Protein AF-A0A7S8IVJ4-F1 (afdb_monomer_lite)

Secondary structure (DSSP, 8-state):
----TTSPPHHHHHHHHHHHHHHHHHHHHHHHHHHH---HHHHHHHHHHHHHHHHHHHH-TT--HHHHHHHHHHHHHHHHHHHHHHHHTTSGGGTT----HHHHHHHHHHHHHHHHHHHHHHT-

pLDDT: mean 85.35, std 10.77, range [54.19, 97.19]

Structure (mmCIF, N/CA/C/O backbone):
data_AF-A0A7S8IVJ4-F1
#
_entry.id   AF-A0A7S8IVJ4-F1
#
loop_
_atom_site.group_PDB
_atom_site.id
_atom_site.type_symbol
_atom_site.label_atom_id
_atom_site.label_alt_id
_atom_site.label_comp_id
_atom_site.label_asym_id
_atom_site.label_entity_id
_atom_site.label_seq_id
_atom_site.pdbx_PDB_ins_code
_atom_site.Cartn_x
_atom_site.Cartn_y
_atom_site.Cartn_z
_atom_site.occupancy
_atom_site.B_iso_or_equiv
_atom_site.auth_seq_id
_atom_site.auth_comp_id
_atom_site.auth_asym_id
_atom_site.auth_atom_id
_atom_site.pdbx_PDB_model_num
ATOM 1 N N . MET A 1 1 ? -25.435 7.122 26.098 1.00 61.22 1 MET A N 1
ATOM 2 C CA . MET A 1 1 ? -25.210 7.561 24.703 1.00 61.22 1 MET A CA 1
ATOM 3 C C . MET A 1 1 ? -26.389 7.075 23.870 1.00 61.22 1 MET A C 1
ATOM 5 O O . MET A 1 1 ? -26.768 5.925 24.070 1.00 61.22 1 MET A O 1
ATOM 9 N N . PRO A 1 2 ? -27.023 7.915 23.033 1.00 70.31 2 PRO A N 1
ATOM 10 C CA . PRO A 1 2 ? -28.105 7.464 22.160 1.00 70.31 2 PRO A CA 1
ATOM 11 C C . PRO A 1 2 ? -27.582 6.385 21.202 1.00 70.31 2 PRO A C 1
ATOM 13 O O . PRO A 1 2 ? -26.482 6.513 20.665 1.00 70.31 2 PRO A O 1
ATOM 16 N N . TYR A 1 3 ? -28.347 5.306 21.041 1.00 71.00 3 TYR A N 1
ATOM 17 C CA . TYR A 1 3 ? -28.017 4.205 20.139 1.00 71.00 3 TYR A CA 1
ATOM 18 C C . TYR A 1 3 ? -27.870 4.735 18.706 1.00 71.00 3 TYR A C 1
ATOM 20 O O . TYR A 1 3 ? -28.803 5.331 18.168 1.00 71.00 3 TYR A O 1
ATOM 28 N N . ASN A 1 4 ? -26.693 4.542 18.107 1.00 73.00 4 ASN A N 1
ATOM 29 C CA . ASN A 1 4 ? -26.434 4.887 16.715 1.00 73.00 4 ASN A CA 1
ATOM 30 C C . ASN A 1 4 ? -26.437 3.594 15.881 1.00 73.00 4 ASN A C 1
ATOM 32 O O . ASN A 1 4 ? -25.467 2.839 15.958 1.00 73.00 4 ASN A O 1
ATOM 36 N N . PRO A 1 5 ? -27.484 3.331 15.081 1.00 68.44 5 PRO A N 1
ATOM 37 C CA . PRO A 1 5 ? -27.581 2.115 14.271 1.00 68.44 5 PRO A CA 1
ATOM 38 C C . PRO A 1 5 ? -26.518 2.030 13.164 1.00 68.44 5 PRO A C 1
ATOM 40 O O . PRO A 1 5 ? -26.297 0.955 12.624 1.00 68.44 5 PRO A O 1
ATOM 43 N N . ASN A 1 6 ? -25.842 3.141 12.845 1.00 70.69 6 ASN A N 1
ATOM 44 C CA . ASN A 1 6 ? -24.757 3.204 11.861 1.00 70.69 6 ASN A CA 1
ATOM 45 C C . ASN A 1 6 ? -23.366 3.250 12.518 1.00 70.69 6 ASN A C 1
ATOM 47 O O . ASN A 1 6 ? -22.398 3.686 11.889 1.00 70.69 6 ASN A O 1
ATOM 51 N N . ALA A 1 7 ? -23.268 2.908 13.805 1.00 68.81 7 ALA A N 1
ATOM 52 C CA . ALA A 1 7 ? -21.982 2.781 14.472 1.00 68.81 7 ALA A CA 1
ATOM 53 C C . ALA A 1 7 ? -21.219 1.585 13.892 1.00 68.81 7 ALA A C 1
ATOM 55 O O . ALA A 1 7 ? -21.784 0.506 13.726 1.00 68.81 7 ALA A O 1
ATOM 56 N N . ILE A 1 8 ? -19.935 1.789 13.596 1.00 71.62 8 ILE A N 1
ATOM 57 C CA . ILE A 1 8 ? -19.059 0.733 13.091 1.00 71.62 8 ILE A CA 1
ATOM 58 C C . ILE A 1 8 ? -18.993 -0.400 14.110 1.00 71.62 8 ILE A C 1
ATOM 60 O O . ILE A 1 8 ? -18.725 -0.176 15.293 1.00 71.62 8 ILE A O 1
ATOM 64 N N . THR A 1 9 ? -19.236 -1.618 13.639 1.00 77.31 9 THR A N 1
ATOM 65 C CA . THR A 1 9 ? -19.187 -2.816 14.470 1.00 77.31 9 THR A CA 1
ATOM 66 C C . THR A 1 9 ? -17.780 -3.413 14.500 1.00 77.31 9 THR A C 1
ATOM 68 O O . THR A 1 9 ? -16.911 -3.113 13.675 1.00 77.31 9 THR A O 1
ATOM 71 N N . VAL A 1 10 ? -17.538 -4.309 15.459 1.00 77.06 10 VAL A N 1
ATOM 72 C CA . VAL A 1 10 ? -16.285 -5.079 15.525 1.00 77.06 10 VAL A CA 1
ATOM 73 C C . VAL A 1 10 ? -16.082 -5.915 14.253 1.00 77.06 10 VAL A C 1
ATOM 75 O O . VAL A 1 10 ? -14.941 -6.085 13.812 1.00 77.06 10 VAL A O 1
ATOM 78 N N . ASP A 1 11 ? -17.171 -6.374 13.636 1.00 81.56 11 ASP A N 1
ATOM 79 C CA . ASP A 1 11 ? -17.143 -7.167 12.409 1.00 81.56 11 ASP A CA 1
ATOM 80 C C . ASP A 1 11 ? -16.710 -6.335 11.197 1.00 81.56 11 ASP A C 1
ATOM 82 O O . ASP A 1 11 ? -15.860 -6.785 10.426 1.00 81.56 11 ASP A O 1
ATOM 86 N N . ASP A 1 12 ? -17.180 -5.089 11.078 1.00 81.00 12 ASP A N 1
ATOM 87 C CA . ASP A 1 12 ? -16.766 -4.157 10.017 1.00 81.00 12 ASP A CA 1
ATOM 88 C C . ASP A 1 12 ? -15.264 -3.848 10.086 1.00 81.00 12 ASP A C 1
ATOM 90 O O . ASP A 1 12 ? -14.555 -3.805 9.070 1.00 81.00 12 ASP A O 1
ATOM 94 N N . ARG A 1 13 ? -14.748 -3.680 11.310 1.00 79.06 13 ARG A N 1
ATOM 95 C CA . ARG A 1 13 ? -13.311 -3.517 11.560 1.00 79.06 13 ARG A CA 1
ATOM 96 C C . ARG A 1 13 ? -12.552 -4.782 11.172 1.00 79.06 13 ARG A C 1
ATOM 98 O O . ARG A 1 13 ? -11.527 -4.708 10.496 1.00 79.06 13 ARG A O 1
ATOM 105 N N . GLY A 1 14 ? -13.058 -5.951 11.565 1.00 86.00 14 GLY A N 1
ATOM 106 C CA . GLY A 1 14 ? -12.478 -7.245 11.214 1.00 86.00 14 GLY A CA 1
ATOM 107 C C . GLY A 1 14 ? -12.408 -7.464 9.702 1.00 86.00 14 GLY A C 1
ATOM 108 O O . GLY A 1 14 ? -11.378 -7.909 9.193 1.00 86.00 14 GLY A O 1
ATOM 109 N N . PHE A 1 15 ? -13.467 -7.107 8.978 1.00 87.12 15 PHE A N 1
ATOM 110 C CA . PHE A 1 15 ? -13.512 -7.161 7.521 1.00 87.12 15 PHE A CA 1
ATOM 111 C C . PHE A 1 15 ? -12.487 -6.217 6.890 1.00 87.12 15 PHE A C 1
ATOM 113 O O . PHE A 1 15 ? -11.669 -6.652 6.081 1.00 87.12 15 PHE A O 1
ATOM 120 N N . THR A 1 16 ? -12.450 -4.958 7.324 1.00 86.56 16 THR A N 1
ATOM 121 C CA . THR A 1 16 ? -11.494 -3.963 6.816 1.00 86.56 16 THR A CA 1
ATOM 122 C C . THR A 1 16 ? -10.046 -4.419 7.021 1.00 86.56 16 THR A C 1
ATOM 124 O O . THR A 1 16 ? -9.223 -4.381 6.106 1.00 86.56 16 THR A O 1
ATOM 127 N N . MET A 1 17 ? -9.739 -4.953 8.203 1.00 87.75 17 MET A N 1
ATOM 128 C CA . MET A 1 17 ? -8.424 -5.508 8.526 1.00 87.75 17 MET A CA 1
ATOM 129 C C . MET A 1 17 ? -8.059 -6.734 7.680 1.00 87.75 17 MET A C 1
ATOM 131 O O . MET A 1 17 ? -6.875 -6.978 7.440 1.00 87.75 17 MET A O 1
ATOM 135 N N . LYS A 1 18 ? -9.038 -7.540 7.257 1.00 90.75 18 LYS A N 1
ATOM 136 C CA . LYS A 1 18 ? -8.819 -8.656 6.323 1.00 90.75 18 LYS A CA 1
ATOM 137 C C . LYS A 1 18 ? -8.593 -8.142 4.902 1.00 90.75 18 LYS A C 1
ATOM 139 O O . LYS A 1 18 ? -7.692 -8.630 4.229 1.00 90.75 18 LYS A O 1
ATOM 144 N N . MET A 1 19 ? -9.326 -7.115 4.474 1.00 90.88 19 MET A N 1
ATOM 145 C CA . MET A 1 19 ? -9.129 -6.485 3.165 1.00 90.88 19 MET A CA 1
ATOM 146 C C . MET A 1 19 ? -7.732 -5.876 3.013 1.00 90.88 19 MET A C 1
ATOM 148 O O . MET A 1 19 ? -7.146 -5.972 1.940 1.00 90.88 19 MET A O 1
ATOM 152 N N . MET A 1 20 ? -7.145 -5.336 4.086 1.00 92.56 20 MET A N 1
ATOM 153 C CA . MET A 1 20 ? -5.752 -4.867 4.058 1.00 92.56 20 MET A CA 1
ATOM 154 C C . MET A 1 20 ? -4.740 -6.001 3.821 1.00 92.56 20 MET A C 1
ATOM 156 O O . MET A 1 20 ? -3.734 -5.787 3.151 1.00 92.56 20 MET A O 1
ATOM 160 N N . TRP A 1 21 ? -5.015 -7.223 4.295 1.00 92.88 21 TRP A N 1
ATOM 161 C CA . TRP A 1 21 ? -4.189 -8.396 3.972 1.00 92.88 21 TRP A CA 1
ATOM 162 C C . TRP A 1 21 ? -4.330 -8.826 2.514 1.00 92.88 21 TRP A C 1
ATOM 164 O O . TRP A 1 21 ? -3.333 -9.175 1.886 1.00 92.88 21 TRP A O 1
ATOM 174 N N . VAL A 1 22 ? -5.550 -8.773 1.970 1.00 94.31 22 VAL A N 1
ATOM 175 C CA . VAL A 1 22 ? -5.782 -9.025 0.540 1.00 94.31 22 VAL A CA 1
ATOM 176 C C . VAL A 1 22 ? -5.004 -8.009 -0.298 1.00 94.31 22 VAL A C 1
ATOM 178 O O . VAL A 1 22 ? -4.281 -8.411 -1.204 1.00 94.31 22 VAL A O 1
ATOM 181 N N . GLY A 1 23 ? -5.070 -6.725 0.069 1.00 93.81 23 GLY A N 1
ATOM 182 C CA . GLY A 1 23 ? -4.306 -5.652 -0.571 1.00 93.81 23 GLY A CA 1
ATOM 183 C C . GLY A 1 23 ? -2.786 -5.841 -0.487 1.00 93.81 23 GLY A C 1
ATOM 184 O O . GLY A 1 23 ? -2.066 -5.577 -1.451 1.00 93.81 23 GLY A O 1
ATOM 185 N N . LEU A 1 24 ? -2.270 -6.361 0.634 1.00 95.50 24 LEU A N 1
ATOM 186 C CA . LEU A 1 24 ? -0.853 -6.715 0.746 1.00 95.50 24 LEU A CA 1
ATOM 187 C C . LEU A 1 24 ? -0.480 -7.830 -0.236 1.00 95.50 24 LEU A C 1
ATOM 189 O O . LEU A 1 24 ? 0.479 -7.689 -0.990 1.00 95.50 24 LEU A O 1
ATOM 193 N N . GLY A 1 25 ? -1.237 -8.928 -0.239 1.00 95.00 25 GLY A N 1
ATOM 194 C CA . GLY A 1 25 ? -0.973 -10.050 -1.137 1.00 95.00 25 GLY A CA 1
ATOM 195 C C . GLY A 1 25 ? -1.029 -9.632 -2.607 1.00 95.00 25 GLY A C 1
ATOM 196 O O . GLY A 1 25 ? -0.134 -9.970 -3.381 1.00 95.00 25 GLY A O 1
ATOM 197 N N . SER A 1 26 ? -2.036 -8.840 -2.981 1.00 95.19 26 SER A N 1
ATOM 198 C CA . SER A 1 26 ? -2.195 -8.354 -4.350 1.00 95.19 26 SER A CA 1
ATOM 199 C C . SER A 1 26 ? -1.107 -7.360 -4.752 1.00 95.19 26 SER A C 1
ATOM 201 O O . SER A 1 26 ? -0.612 -7.440 -5.871 1.00 95.19 26 SER A O 1
ATOM 203 N N . SER A 1 27 ? -0.682 -6.464 -3.857 1.00 95.12 27 SER A N 1
ATOM 204 C CA . SER A 1 27 ? 0.380 -5.496 -4.165 1.00 95.12 27 SER A CA 1
ATOM 205 C C . SER A 1 27 ? 1.743 -6.173 -4.333 1.00 95.12 27 SER A C 1
ATOM 207 O O . SER A 1 27 ? 2.483 -5.832 -5.254 1.00 95.12 27 SER A O 1
ATOM 209 N 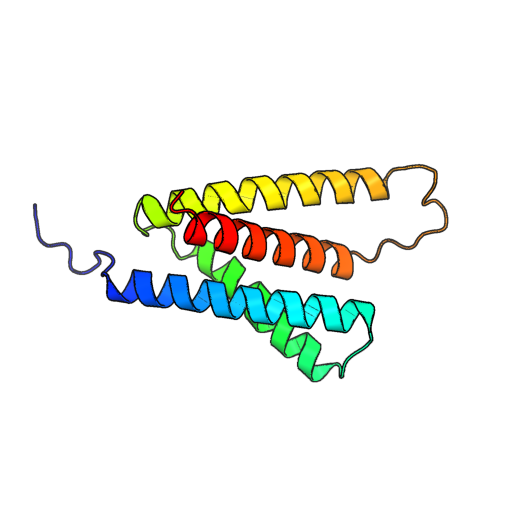N . LEU A 1 28 ? 2.055 -7.187 -3.518 1.00 95.25 28 LEU A N 1
ATOM 210 C CA . LEU A 1 28 ? 3.267 -8.000 -3.674 1.00 95.25 28 LEU A CA 1
ATOM 211 C C . LEU A 1 28 ? 3.249 -8.830 -4.962 1.00 95.25 28 LEU A C 1
ATOM 213 O O . LEU A 1 28 ? 4.265 -8.920 -5.654 1.00 95.25 28 LEU A O 1
ATOM 217 N N . LEU A 1 29 ? 2.097 -9.415 -5.301 1.00 93.88 29 LEU A N 1
ATOM 218 C CA . LEU A 1 29 ? 1.917 -10.139 -6.558 1.00 93.88 29 LEU A CA 1
ATOM 219 C C . LEU A 1 29 ? 2.113 -9.208 -7.760 1.00 93.88 29 LEU A C 1
ATOM 221 O O . LEU A 1 29 ? 2.807 -9.570 -8.706 1.00 93.88 29 LEU A O 1
ATOM 225 N N . LEU A 1 30 ? 1.559 -7.997 -7.690 1.00 92.56 30 LEU A N 1
ATOM 226 C CA . LEU A 1 30 ? 1.693 -6.977 -8.725 1.00 92.56 30 LEU A CA 1
ATOM 227 C C . LEU A 1 30 ? 3.148 -6.517 -8.894 1.00 92.56 30 LEU A C 1
ATOM 229 O O . LEU A 1 30 ? 3.626 -6.430 -10.020 1.00 92.56 30 LEU A O 1
ATOM 233 N N . LEU A 1 31 ? 3.875 -6.291 -7.794 1.00 93.06 31 LEU A N 1
ATOM 234 C CA . LEU A 1 31 ? 5.303 -5.957 -7.833 1.00 93.06 31 LEU A CA 1
ATOM 235 C C . LEU A 1 31 ? 6.131 -7.085 -8.450 1.00 93.06 31 LEU A C 1
ATOM 237 O O . LEU A 1 31 ? 6.997 -6.838 -9.283 1.00 93.06 31 LEU A O 1
ATOM 241 N N . THR A 1 32 ? 5.835 -8.327 -8.072 1.00 91.69 32 THR A N 1
ATOM 242 C CA . THR A 1 32 ? 6.510 -9.507 -8.622 1.00 91.69 32 THR A CA 1
ATOM 243 C C . THR A 1 32 ? 6.225 -9.640 -10.122 1.00 91.69 32 THR A C 1
ATOM 245 O O . THR A 1 32 ? 7.148 -9.900 -10.887 1.00 91.69 32 THR A O 1
ATOM 248 N N . GLY A 1 33 ? 4.991 -9.372 -10.563 1.00 90.50 33 GLY A N 1
ATOM 249 C CA . GLY A 1 33 ? 4.634 -9.310 -11.985 1.00 90.50 33 GLY A CA 1
ATOM 250 C C . GLY A 1 33 ? 5.446 -8.274 -12.746 1.00 90.50 33 GLY A C 1
ATOM 251 O O . GLY A 1 33 ? 6.071 -8.606 -13.748 1.00 90.50 33 GLY A O 1
ATOM 252 N N . LYS A 1 34 ? 5.577 -7.062 -12.197 1.00 88.12 34 LYS A N 1
ATOM 253 C CA . LYS A 1 34 ? 6.397 -6.015 -12.820 1.00 88.12 34 LYS A CA 1
ATOM 254 C C . LYS A 1 34 ? 7.892 -6.333 -12.884 1.00 88.12 34 LYS A C 1
ATOM 256 O O . LYS A 1 34 ? 8.557 -5.840 -13.786 1.00 88.12 34 LYS A O 1
ATOM 261 N N . ILE A 1 35 ? 8.421 -7.145 -11.969 1.00 89.31 35 ILE A N 1
ATOM 262 C CA . ILE A 1 35 ? 9.845 -7.523 -11.962 1.00 89.31 35 ILE A CA 1
ATOM 263 C C . ILE A 1 35 ? 10.125 -8.717 -12.885 1.00 89.31 35 ILE A C 1
ATOM 265 O O . ILE A 1 35 ? 11.131 -8.719 -13.590 1.00 89.31 35 ILE A O 1
ATOM 269 N N . TYR A 1 36 ? 9.270 -9.742 -12.864 1.00 88.31 36 TYR A N 1
ATOM 270 C CA . TYR A 1 36 ? 9.541 -11.030 -13.516 1.00 88.31 36 TYR A CA 1
ATOM 271 C C . TYR A 1 36 ? 8.724 -11.277 -14.793 1.00 88.31 36 TYR A C 1
ATOM 273 O O . TYR A 1 36 ? 9.050 -12.199 -15.536 1.00 88.31 36 TYR A O 1
ATOM 281 N N . GLY A 1 37 ? 7.697 -10.466 -15.058 1.00 81.94 37 GLY A N 1
ATOM 282 C CA . GLY A 1 37 ? 6.767 -10.616 -16.177 1.00 81.94 37 GLY A CA 1
ATOM 283 C C . GLY A 1 37 ? 5.766 -11.752 -15.954 1.00 81.94 37 GLY A C 1
ATOM 284 O O . GLY A 1 37 ? 6.072 -12.917 -16.212 1.00 81.94 37 GLY A O 1
ATOM 285 N N . PHE A 1 38 ? 4.553 -11.429 -15.493 1.00 79.94 38 PHE A N 1
ATOM 286 C CA . PHE A 1 38 ? 3.449 -12.394 -15.384 1.00 79.94 38 PHE A CA 1
ATOM 287 C C . PHE A 1 38 ? 2.430 -12.249 -16.522 1.00 79.94 38 PHE A C 1
ATOM 289 O O . PHE A 1 38 ? 2.504 -11.345 -17.344 1.00 79.94 38 PHE A O 1
ATOM 296 N N . TYR A 1 39 ? 1.457 -13.165 -16.575 1.00 80.88 39 TYR A N 1
ATOM 297 C CA . TYR A 1 39 ? 0.313 -13.046 -17.478 1.00 80.88 39 TYR A CA 1
ATOM 298 C C . TYR A 1 39 ? -0.488 -11.768 -17.178 1.00 80.88 39 TYR A C 1
ATOM 300 O O . TYR A 1 39 ? -0.922 -11.570 -16.040 1.00 80.88 39 TYR A O 1
ATOM 308 N N . ASP A 1 40 ? -0.771 -10.968 -18.211 1.00 83.56 40 ASP A N 1
ATOM 309 C CA . ASP A 1 40 ? -1.450 -9.662 -18.121 1.00 83.56 40 ASP A CA 1
ATOM 310 C C . ASP A 1 40 ? -2.751 -9.687 -17.299 1.00 83.56 40 ASP A C 1
ATOM 312 O O . ASP A 1 40 ? -3.066 -8.753 -16.560 1.00 83.56 40 ASP A O 1
ATOM 316 N N . HIS A 1 41 ? -3.512 -10.782 -17.375 1.00 86.50 41 HIS A N 1
ATOM 317 C CA . HIS A 1 41 ? -4.753 -10.942 -16.615 1.00 86.50 41 HIS A CA 1
ATOM 318 C C . HIS A 1 41 ? -4.532 -11.011 -15.098 1.00 86.50 41 HIS A C 1
ATOM 320 O O . HIS A 1 41 ? -5.348 -10.496 -14.333 1.00 86.50 41 HIS A O 1
ATOM 326 N N . ILE A 1 42 ? -3.436 -11.630 -14.652 1.00 87.31 42 ILE A N 1
ATOM 327 C CA . ILE A 1 42 ? -3.098 -11.737 -13.228 1.00 87.31 42 ILE A CA 1
ATOM 328 C C . ILE A 1 42 ? -2.688 -10.364 -12.699 1.00 87.31 42 ILE A C 1
ATOM 330 O O . ILE A 1 42 ? -3.134 -9.967 -11.623 1.00 87.31 42 ILE A O 1
ATOM 334 N N . GLU A 1 43 ? -1.902 -9.613 -13.472 1.00 86.38 43 GLU A N 1
ATOM 335 C CA . GLU A 1 43 ? -1.517 -8.248 -13.111 1.00 86.38 43 GLU A CA 1
ATOM 336 C C . GLU A 1 43 ? -2.727 -7.316 -13.037 1.00 86.38 43 GLU A C 1
ATOM 338 O O . GLU A 1 43 ? -2.854 -6.556 -12.080 1.00 86.38 43 GLU A O 1
ATOM 343 N N . ALA A 1 44 ? -3.659 -7.411 -13.990 1.00 89.31 44 ALA A N 1
ATOM 344 C CA . ALA A 1 44 ? -4.883 -6.615 -13.975 1.00 89.31 44 ALA A CA 1
ATOM 345 C C . ALA A 1 44 ? -5.741 -6.896 -12.729 1.00 89.31 44 ALA A C 1
ATOM 347 O O . ALA A 1 44 ? -6.214 -5.965 -12.073 1.00 89.31 44 ALA A O 1
ATOM 348 N N . LEU A 1 45 ? -5.903 -8.171 -12.358 1.00 92.38 45 LEU A N 1
ATOM 349 C CA . LEU A 1 45 ? -6.632 -8.562 -11.148 1.00 92.38 45 LEU A CA 1
ATOM 350 C C . LEU A 1 45 ? -5.920 -8.087 -9.877 1.00 92.38 45 LEU A C 1
ATOM 352 O O . LEU A 1 45 ? -6.551 -7.497 -8.998 1.00 92.38 45 LEU A O 1
ATOM 356 N N . ALA A 1 46 ? -4.606 -8.299 -9.784 1.00 92.50 46 ALA A N 1
ATOM 357 C CA . ALA A 1 46 ? -3.798 -7.856 -8.652 1.00 92.50 46 ALA A CA 1
ATOM 358 C C . ALA A 1 46 ? -3.819 -6.324 -8.502 1.00 92.50 46 ALA A C 1
ATOM 360 O O . ALA A 1 46 ? -3.948 -5.805 -7.390 1.00 92.50 46 ALA A O 1
ATOM 361 N N . GLY A 1 47 ? -3.772 -5.599 -9.621 1.00 91.25 47 GLY A N 1
ATOM 362 C CA . GLY A 1 47 ? -3.964 -4.154 -9.691 1.00 91.25 47 GLY A CA 1
ATOM 363 C C . GLY A 1 47 ? -5.334 -3.729 -9.181 1.00 91.25 47 GLY A C 1
ATOM 364 O O . GLY A 1 47 ? -5.414 -2.841 -8.337 1.00 91.25 47 GLY A O 1
ATOM 365 N N . GLY A 1 48 ? -6.399 -4.410 -9.611 1.00 93.25 48 GLY A N 1
ATOM 366 C CA . GLY A 1 48 ? -7.765 -4.150 -9.158 1.00 93.25 48 GLY A CA 1
ATOM 367 C C . GLY A 1 48 ? -7.943 -4.311 -7.646 1.00 93.25 48 GLY A C 1
ATOM 368 O O . GLY A 1 48 ? -8.480 -3.416 -6.998 1.00 93.25 48 GLY A O 1
ATOM 369 N N . PHE A 1 49 ? -7.443 -5.404 -7.060 1.00 94.19 49 PHE A N 1
ATOM 370 C CA . PHE A 1 49 ? -7.505 -5.613 -5.606 1.00 94.19 49 PHE A CA 1
ATOM 371 C C . PHE A 1 49 ? -6.668 -4.595 -4.827 1.00 94.19 49 PHE A C 1
ATOM 373 O O . PHE A 1 49 ? -7.132 -4.077 -3.813 1.00 94.19 49 PHE A O 1
ATOM 380 N N . THR A 1 50 ? -5.472 -4.269 -5.322 1.00 94.50 50 THR A N 1
ATOM 381 C CA . THR A 1 50 ? -4.574 -3.289 -4.691 1.00 94.50 50 THR A CA 1
ATOM 382 C C . THR A 1 50 ? -5.152 -1.877 -4.740 1.00 94.50 50 THR A C 1
ATOM 384 O O . THR A 1 50 ? -5.134 -1.154 -3.748 1.00 94.50 50 THR A O 1
ATOM 387 N N . ALA A 1 51 ? -5.692 -1.467 -5.887 1.00 93.50 51 ALA A N 1
ATOM 388 C CA . ALA A 1 51 ? -6.351 -0.177 -6.020 1.00 93.50 51 ALA A CA 1
ATOM 389 C C . ALA A 1 51 ? -7.639 -0.141 -5.191 1.00 93.50 51 ALA A C 1
ATOM 391 O O . ALA A 1 51 ? -7.885 0.830 -4.485 1.00 93.50 51 ALA A O 1
ATOM 392 N N . GLY A 1 52 ? -8.435 -1.213 -5.220 1.00 92.94 52 GLY A N 1
ATOM 393 C CA . GLY A 1 52 ? -9.678 -1.326 -4.464 1.00 92.94 52 GLY A CA 1
ATOM 394 C C . GLY A 1 52 ? -9.474 -1.239 -2.951 1.00 92.94 52 GLY A C 1
ATOM 395 O O . GLY A 1 52 ? -10.245 -0.553 -2.281 1.00 92.94 52 GLY A O 1
ATOM 396 N N . SER A 1 53 ? -8.424 -1.864 -2.405 1.00 92.00 53 SER A N 1
ATOM 397 C CA . SER A 1 53 ? -8.107 -1.762 -0.975 1.00 92.00 53 SER A CA 1
ATOM 398 C C . SER A 1 53 ? -7.749 -0.329 -0.576 1.00 92.00 53 SER A C 1
ATOM 400 O O . SER A 1 53 ? -8.226 0.145 0.452 1.00 92.00 53 SER A O 1
ATOM 402 N N . LEU A 1 54 ? -6.980 0.385 -1.403 1.00 91.62 54 LEU A N 1
ATOM 403 C CA . LEU A 1 54 ? -6.592 1.776 -1.149 1.00 91.62 54 LEU A CA 1
ATOM 404 C C . LEU A 1 54 ? -7.753 2.758 -1.350 1.00 91.62 54 LEU A C 1
ATOM 406 O O . LEU A 1 54 ? -7.976 3.616 -0.501 1.00 91.62 54 LEU A O 1
ATOM 410 N N . ILE A 1 55 ? -8.527 2.618 -2.430 1.00 91.38 55 ILE A N 1
ATOM 411 C CA . ILE A 1 55 ? -9.727 3.430 -2.693 1.00 91.38 55 ILE A CA 1
ATOM 412 C C . ILE A 1 55 ? -10.749 3.231 -1.572 1.00 91.38 55 ILE A C 1
ATOM 414 O O . ILE A 1 55 ? -11.353 4.198 -1.109 1.00 91.38 55 ILE A O 1
ATOM 418 N N . GLY A 1 56 ? -10.905 1.995 -1.090 1.00 86.50 56 GLY A N 1
ATOM 419 C CA . GLY A 1 56 ? -11.777 1.669 0.033 1.00 86.50 56 GLY A CA 1
ATOM 420 C C . GLY A 1 56 ? -11.500 2.526 1.269 1.00 86.50 56 GLY A C 1
ATOM 421 O O . GLY A 1 56 ? -12.446 2.937 1.936 1.00 86.50 56 GLY A O 1
ATOM 422 N N . LEU A 1 57 ? -10.237 2.890 1.533 1.00 84.75 57 LEU A N 1
ATOM 423 C CA . LEU A 1 57 ? -9.863 3.731 2.678 1.00 84.75 57 LEU A CA 1
ATOM 424 C C . LEU A 1 57 ? -10.546 5.106 2.664 1.00 84.75 57 LEU A C 1
ATOM 426 O O . LEU A 1 57 ? -10.865 5.626 3.732 1.00 84.75 57 LEU A O 1
ATOM 430 N N . ALA A 1 58 ? -10.836 5.669 1.486 1.00 82.19 58 ALA A N 1
ATOM 431 C CA . ALA A 1 58 ? -11.530 6.953 1.368 1.00 82.19 58 ALA A CA 1
ATOM 432 C C . ALA A 1 58 ? -12.971 6.902 1.911 1.00 82.19 58 ALA A C 1
ATOM 434 O O . ALA A 1 58 ? -13.492 7.901 2.404 1.00 82.19 58 ALA A O 1
ATOM 435 N N . PHE A 1 59 ? -13.605 5.729 1.867 1.00 76.06 59 PHE A N 1
ATOM 436 C CA . PHE A 1 59 ? -14.982 5.512 2.324 1.00 76.06 59 PHE A CA 1
ATOM 437 C C . PHE A 1 59 ? -15.062 4.992 3.765 1.00 76.06 59 PHE A C 1
ATOM 439 O O . PHE A 1 59 ? -16.142 4.869 4.337 1.00 76.06 59 PHE A O 1
ATOM 446 N N . ILE A 1 60 ? -13.911 4.723 4.377 1.00 69.00 60 ILE A N 1
ATOM 447 C CA . ILE A 1 60 ? -13.759 4.084 5.688 1.00 69.00 60 ILE A CA 1
ATOM 448 C C . ILE A 1 60 ? -13.571 5.138 6.805 1.00 69.00 60 ILE A C 1
ATOM 450 O O . ILE A 1 60 ? -13.231 4.818 7.941 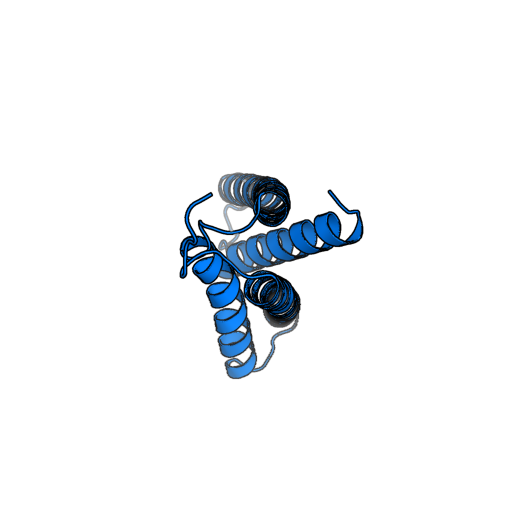1.00 69.00 60 ILE A O 1
ATOM 454 N N . GLY A 1 61 ? -13.887 6.411 6.528 1.00 57.53 61 GLY A N 1
ATOM 455 C CA . GLY A 1 61 ? -13.697 7.581 7.407 1.00 57.53 61 GLY A CA 1
ATOM 456 C C . GLY A 1 61 ? -14.445 7.594 8.754 1.00 57.53 61 GLY A C 1
ATOM 457 O O . GLY A 1 61 ? -14.524 8.637 9.395 1.00 57.53 61 GLY A O 1
ATOM 458 N N . ARG A 1 62 ? -15.008 6.466 9.197 1.00 64.75 62 ARG A N 1
ATOM 459 C CA . ARG A 1 62 ? -15.648 6.279 10.510 1.00 64.75 62 ARG A CA 1
ATOM 460 C C . ARG A 1 62 ? -15.033 5.153 11.344 1.00 64.75 62 ARG A C 1
ATOM 462 O O . ARG A 1 62 ? -15.595 4.801 12.377 1.00 64.75 62 ARG A O 1
ATOM 469 N N . GLN A 1 63 ? -13.928 4.560 10.895 1.00 71.31 63 GLN A N 1
ATOM 470 C CA . GLN A 1 63 ? -13.256 3.516 11.668 1.00 71.31 63 GLN A CA 1
ATOM 471 C C . GLN A 1 63 ? -12.648 4.056 12.955 1.00 71.31 63 GLN A C 1
ATOM 473 O O . GLN A 1 63 ? -12.324 5.238 13.069 1.00 71.31 63 GLN A O 1
ATOM 478 N N . ASP A 1 64 ? -12.492 3.122 13.886 1.00 78.25 64 ASP A N 1
ATOM 479 C CA . ASP A 1 64 ? -11.882 3.279 15.199 1.00 78.25 64 ASP A CA 1
ATOM 480 C C . ASP A 1 64 ? -10.508 3.976 15.136 1.00 78.25 64 ASP A C 1
ATOM 482 O O . ASP A 1 64 ? -9.770 3.840 14.153 1.00 78.25 64 ASP A O 1
ATOM 486 N N . GLU A 1 65 ? -10.150 4.680 16.209 1.00 84.56 65 GLU A N 1
ATOM 487 C CA . GLU A 1 65 ? -8.902 5.445 16.347 1.00 84.56 65 GLU A CA 1
ATOM 488 C C . GLU A 1 65 ? -7.673 4.567 16.080 1.00 84.56 65 GLU A C 1
ATOM 490 O O . GLU A 1 65 ? -6.725 4.998 15.424 1.00 84.56 65 GLU A O 1
ATOM 495 N N . TYR A 1 66 ? -7.736 3.298 16.493 1.00 86.31 66 TYR A N 1
ATOM 496 C CA . TYR A 1 66 ? -6.701 2.303 16.220 1.00 86.31 66 TYR A CA 1
ATOM 497 C C . TYR A 1 66 ? -6.498 2.033 14.721 1.00 86.31 66 TYR A C 1
ATOM 499 O O . TYR A 1 66 ? -5.377 1.924 14.240 1.00 86.31 66 TYR A O 1
ATOM 507 N N . PHE A 1 67 ? -7.569 1.919 13.932 1.00 87.12 67 PHE A N 1
ATOM 508 C CA . PHE A 1 67 ? -7.400 1.712 12.491 1.00 87.12 67 PHE A CA 1
ATOM 509 C C . PHE A 1 67 ? -6.819 2.963 11.830 1.00 87.12 67 PHE A C 1
ATOM 511 O O . PHE A 1 67 ? -5.963 2.867 10.950 1.00 87.12 67 PHE A O 1
ATOM 518 N N . GLN A 1 68 ? -7.258 4.139 12.280 1.00 87.94 68 GLN A N 1
ATOM 519 C CA . GLN A 1 68 ? -6.741 5.401 11.774 1.00 87.94 68 GLN A CA 1
ATOM 520 C C . GLN A 1 68 ? -5.247 5.555 12.074 1.00 87.94 68 GLN A C 1
ATOM 522 O O . GLN A 1 68 ? -4.507 5.925 11.164 1.00 87.94 68 GLN A O 1
ATOM 527 N N . SER A 1 69 ? -4.772 5.222 13.282 1.00 89.75 69 SER A N 1
ATOM 528 C CA . SER A 1 69 ? -3.342 5.301 13.627 1.00 89.75 69 SER A CA 1
ATOM 529 C C . SER A 1 69 ? -2.475 4.447 12.695 1.00 89.75 69 SER A C 1
ATOM 531 O O . SER A 1 69 ? -1.454 4.927 12.192 1.00 89.75 69 SER A O 1
ATOM 533 N N . LEU A 1 70 ? -2.921 3.229 12.372 1.00 91.94 70 LEU A N 1
ATOM 534 C CA . LEU A 1 70 ? -2.245 2.344 11.421 1.00 91.94 70 LEU A CA 1
ATOM 535 C C . LEU A 1 70 ? -2.200 2.935 10.007 1.00 91.94 70 LEU A C 1
ATOM 537 O O . LEU A 1 70 ? -1.152 2.903 9.356 1.00 91.94 70 LEU A O 1
ATOM 541 N N . VAL A 1 71 ? -3.315 3.499 9.532 1.00 91.69 71 VAL A N 1
ATOM 542 C CA . VAL A 1 71 ? -3.377 4.165 8.221 1.00 91.69 71 VAL A CA 1
ATOM 543 C C . VAL A 1 71 ? -2.458 5.383 8.189 1.00 91.69 71 VAL A C 1
ATOM 545 O O . VAL A 1 71 ? -1.717 5.544 7.223 1.00 91.69 71 VAL A O 1
ATOM 548 N N . TYR A 1 72 ? -2.439 6.209 9.239 1.00 91.38 72 TYR A N 1
ATOM 549 C CA . TYR A 1 72 ? -1.534 7.357 9.333 1.00 91.38 72 TYR A CA 1
ATOM 550 C C . TYR A 1 72 ? -0.068 6.926 9.301 1.00 91.38 72 TYR A C 1
ATOM 552 O O . TYR A 1 72 ? 0.735 7.528 8.586 1.00 91.38 72 TYR A O 1
ATOM 560 N N . PHE A 1 73 ? 0.294 5.874 10.039 1.00 94.25 73 PHE A N 1
ATOM 561 C CA . PHE A 1 73 ? 1.648 5.330 10.012 1.00 94.25 73 PHE A CA 1
ATOM 562 C C . PHE A 1 73 ? 2.033 4.860 8.604 1.00 94.25 73 PHE A C 1
ATOM 564 O O . PHE A 1 73 ? 3.079 5.250 8.082 1.00 94.25 73 PHE A O 1
ATOM 571 N N . ALA A 1 74 ? 1.168 4.075 7.963 1.00 94.25 74 ALA A N 1
ATOM 572 C CA . ALA A 1 74 ? 1.390 3.566 6.615 1.00 94.25 74 ALA A CA 1
ATOM 573 C C . ALA A 1 74 ? 1.480 4.687 5.567 1.00 94.25 74 ALA A C 1
ATOM 575 O O . ALA A 1 74 ? 2.368 4.675 4.713 1.00 94.25 74 ALA A O 1
ATOM 576 N N . ALA A 1 75 ? 0.607 5.692 5.665 1.00 93.75 75 ALA A N 1
ATOM 577 C CA . ALA A 1 75 ? 0.575 6.839 4.767 1.00 93.75 75 ALA A CA 1
ATOM 578 C C . ALA A 1 75 ? 1.864 7.666 4.844 1.00 93.75 75 ALA A C 1
ATOM 580 O O . ALA A 1 75 ? 2.360 8.105 3.811 1.00 93.75 75 ALA A O 1
ATOM 581 N N . ARG A 1 76 ? 2.454 7.837 6.036 1.00 95.19 76 ARG A N 1
ATOM 582 C CA . ARG A 1 76 ? 3.741 8.538 6.186 1.00 95.19 76 ARG A CA 1
ATOM 583 C C . ARG A 1 76 ? 4.849 7.864 5.382 1.00 95.19 76 ARG A C 1
ATOM 585 O O . ARG A 1 76 ? 5.564 8.549 4.657 1.00 95.19 76 ARG A O 1
ATOM 592 N N . TRP A 1 77 ? 4.957 6.540 5.468 1.00 96.25 77 TRP A N 1
ATOM 593 C CA . TRP A 1 77 ? 5.938 5.774 4.695 1.00 96.25 77 TRP A CA 1
ATOM 594 C C . TRP A 1 77 ? 5.662 5.824 3.194 1.00 96.25 77 TRP A C 1
ATOM 596 O O . TRP A 1 77 ? 6.583 6.063 2.416 1.00 96.25 77 TRP A O 1
ATOM 606 N N . ALA A 1 78 ? 4.401 5.662 2.790 1.00 94.69 78 ALA A N 1
ATOM 607 C CA . ALA A 1 78 ? 4.007 5.760 1.389 1.00 94.69 78 ALA A CA 1
ATOM 608 C C . ALA A 1 78 ? 4.365 7.135 0.798 1.00 94.69 78 ALA A C 1
ATOM 610 O O . ALA A 1 78 ? 4.991 7.198 -0.253 1.00 94.69 78 ALA A O 1
ATOM 611 N N . LEU A 1 79 ? 4.065 8.227 1.510 1.00 95.69 79 LEU A N 1
ATOM 612 C CA . LEU A 1 79 ? 4.410 9.590 1.095 1.00 95.69 79 LEU A CA 1
ATOM 613 C C . LEU A 1 79 ? 5.924 9.828 1.040 1.00 95.69 79 LEU A C 1
ATOM 615 O O . LEU A 1 79 ? 6.391 10.521 0.139 1.00 95.69 79 LEU A O 1
ATOM 619 N N . SER A 1 80 ? 6.701 9.249 1.962 1.00 95.25 80 SER A N 1
ATOM 620 C CA . SER A 1 80 ? 8.167 9.302 1.888 1.00 95.25 80 SER A CA 1
ATOM 621 C C . SER A 1 80 ? 8.695 8.625 0.623 1.00 95.25 80 SER A C 1
ATOM 623 O O . SER A 1 80 ? 9.540 9.202 -0.059 1.00 95.25 80 SER A O 1
ATOM 625 N N . ILE A 1 81 ? 8.170 7.448 0.265 1.00 93.56 81 ILE A N 1
ATOM 626 C CA . ILE A 1 81 ? 8.543 6.762 -0.981 1.00 93.56 81 ILE A CA 1
ATOM 627 C C . ILE A 1 81 ? 8.093 7.552 -2.210 1.00 93.56 81 ILE A C 1
ATOM 629 O O . ILE A 1 81 ? 8.878 7.690 -3.142 1.00 93.56 81 ILE A O 1
ATOM 633 N N . THR A 1 82 ? 6.897 8.146 -2.200 1.00 93.50 82 THR A N 1
ATOM 634 C CA . THR A 1 82 ? 6.454 9.050 -3.272 1.00 93.50 82 THR A CA 1
ATOM 635 C C . THR A 1 82 ? 7.427 10.214 -3.456 1.00 93.50 82 THR A C 1
ATOM 637 O O . THR A 1 82 ? 7.809 10.522 -4.580 1.00 93.50 82 THR A O 1
ATOM 640 N N . GLY A 1 83 ? 7.872 10.845 -2.365 1.00 91.25 83 GLY A N 1
ATOM 641 C CA . GLY A 1 83 ? 8.856 11.928 -2.420 1.00 91.25 83 GLY A CA 1
ATOM 642 C C . GLY A 1 83 ? 10.200 11.480 -2.996 1.00 91.25 83 GLY A C 1
ATOM 643 O O . GLY A 1 83 ? 10.767 12.180 -3.830 1.00 91.25 83 GLY A O 1
ATOM 644 N N . LEU A 1 84 ? 10.686 10.297 -2.605 1.00 90.94 84 LEU A N 1
ATOM 645 C CA . LEU A 1 84 ? 11.914 9.718 -3.161 1.00 90.94 84 LEU A CA 1
ATOM 646 C C . LEU A 1 84 ? 11.776 9.383 -4.650 1.00 90.94 84 LEU A C 1
ATOM 648 O O . LEU A 1 84 ? 12.699 9.656 -5.413 1.00 90.94 84 LEU A O 1
ATOM 652 N N . TRP A 1 85 ? 10.628 8.845 -5.067 1.00 87.38 85 TRP A N 1
ATOM 653 C CA . TRP A 1 85 ? 10.336 8.551 -6.469 1.00 87.38 85 TRP A CA 1
ATOM 654 C C . TRP A 1 85 ? 10.337 9.826 -7.320 1.00 87.38 85 TRP A C 1
ATOM 656 O O . TRP A 1 85 ? 11.052 9.915 -8.314 1.00 87.38 85 TRP A O 1
ATOM 666 N N . LEU A 1 86 ? 9.600 10.852 -6.881 1.00 87.44 86 LEU A N 1
ATOM 667 C CA . LEU A 1 86 ? 9.551 12.152 -7.556 1.00 87.44 86 LEU A CA 1
ATOM 668 C C . LEU A 1 86 ? 10.910 12.856 -7.577 1.00 87.44 86 LEU A C 1
ATOM 670 O O . LEU A 1 86 ? 11.218 13.584 -8.512 1.00 87.44 86 LEU A O 1
ATOM 674 N N . PHE A 1 87 ? 11.733 12.664 -6.548 1.00 86.62 87 PHE A N 1
ATOM 675 C CA . PHE A 1 87 ? 13.089 13.196 -6.548 1.00 86.62 87 PHE A CA 1
ATOM 676 C C . PHE A 1 87 ? 13.972 12.472 -7.573 1.00 86.62 87 PHE A C 1
ATOM 678 O O . PHE A 1 87 ? 14.693 13.123 -8.328 1.00 86.62 87 PHE A O 1
ATOM 685 N N . ALA A 1 88 ? 13.888 11.140 -7.641 1.00 83.50 88 ALA A N 1
ATOM 686 C CA . ALA A 1 88 ? 14.657 10.328 -8.581 1.00 83.50 88 ALA A CA 1
ATOM 687 C C . ALA A 1 88 ? 14.339 10.648 -10.052 1.00 83.50 88 ALA A C 1
ATOM 689 O O . ALA A 1 88 ? 15.246 10.629 -10.887 1.00 83.50 88 ALA A O 1
ATOM 690 N N . SER A 1 89 ? 13.092 11.009 -10.363 1.00 77.38 89 SER A N 1
ATOM 691 C CA . SER A 1 89 ? 12.677 11.359 -11.727 1.00 77.38 89 SER A CA 1
ATOM 692 C C . SER A 1 89 ? 13.210 12.713 -12.222 1.00 77.38 89 SER A C 1
ATOM 694 O O . SER A 1 89 ? 13.227 12.958 -13.426 1.00 77.38 89 SER A O 1
ATOM 696 N N . ILE A 1 90 ? 13.691 13.585 -11.325 1.00 80.19 90 ILE A N 1
ATOM 697 C CA . ILE A 1 90 ? 14.223 14.920 -11.665 1.00 80.19 90 ILE A CA 1
ATOM 698 C C . ILE A 1 90 ? 15.765 14.926 -11.731 1.00 80.19 90 ILE A C 1
ATOM 700 O O . ILE A 1 90 ? 16.368 15.861 -12.264 1.00 80.19 90 ILE A O 1
ATOM 704 N N . LEU A 1 91 ? 16.440 13.900 -11.201 1.00 77.06 91 LEU A N 1
ATOM 705 C CA . LEU A 1 91 ? 17.903 13.842 -11.182 1.00 77.06 91 LEU A CA 1
ATOM 706 C C . LEU A 1 91 ? 18.487 13.728 -12.597 1.00 77.06 91 LEU A C 1
ATOM 708 O O . LEU A 1 91 ? 18.147 12.843 -13.362 1.00 77.06 91 LEU A O 1
ATOM 712 N N . SER A 1 92 ? 19.480 14.552 -12.931 1.00 57.59 92 SER A N 1
ATOM 713 C CA . SER A 1 92 ? 20.094 14.590 -14.272 1.00 57.59 92 SER A CA 1
ATOM 714 C C . SER A 1 92 ? 20.737 13.271 -14.743 1.00 57.59 92 SER A C 1
ATOM 716 O O . SER A 1 92 ? 21.067 13.139 -15.920 1.00 57.59 92 SER A O 1
ATOM 718 N N . PHE A 1 93 ? 20.930 12.304 -13.840 1.00 61.56 93 PHE A N 1
ATOM 719 C CA . PHE A 1 93 ? 21.431 10.960 -14.145 1.00 61.56 93 PHE A CA 1
ATOM 720 C C . PHE A 1 93 ? 20.384 10.048 -14.810 1.00 61.56 93 PHE A C 1
ATOM 722 O O . PHE A 1 93 ? 20.765 9.041 -15.396 1.00 61.56 93 PHE A O 1
ATOM 729 N N . THR A 1 94 ? 19.093 10.396 -14.776 1.00 60.88 94 THR A N 1
ATOM 730 C CA . THR A 1 94 ? 18.000 9.652 -15.432 1.00 60.88 94 THR A CA 1
ATOM 731 C C . THR A 1 94 ? 17.627 10.224 -16.803 1.00 60.88 94 THR A C 1
ATOM 733 O O . THR A 1 94 ? 16.575 9.896 -17.335 1.00 60.88 94 THR A O 1
ATOM 736 N N . ARG A 1 95 ? 18.496 11.034 -17.430 1.00 54.19 95 ARG A N 1
ATOM 737 C CA . ARG A 1 95 ? 18.227 11.698 -18.723 1.00 54.19 95 ARG A CA 1
ATOM 738 C C . ARG A 1 95 ? 17.816 10.742 -19.859 1.00 54.19 95 ARG A C 1
ATOM 740 O O . ARG A 1 95 ? 17.063 11.161 -20.733 1.00 54.19 95 ARG A O 1
ATOM 747 N N . ASP A 1 96 ? 18.260 9.485 -19.807 1.00 60.88 96 ASP A N 1
ATOM 748 C CA . ASP A 1 96 ? 17.901 8.423 -20.763 1.00 60.88 96 ASP A CA 1
ATOM 749 C C . ASP A 1 96 ? 16.944 7.366 -20.168 1.00 60.88 96 ASP A C 1
ATOM 751 O O . ASP A 1 96 ? 16.578 6.399 -20.835 1.00 60.88 96 ASP A O 1
ATOM 755 N N . TYR A 1 97 ? 16.542 7.521 -18.903 1.00 61.72 97 TYR A N 1
ATOM 756 C CA . TYR A 1 97 ? 15.645 6.600 -18.212 1.00 61.72 97 TYR A CA 1
ATOM 757 C C . TYR A 1 97 ? 14.194 7.034 -18.433 1.00 61.72 97 TYR A C 1
ATOM 759 O O . TYR A 1 97 ? 13.779 8.116 -18.020 1.00 61.72 97 TYR A O 1
ATOM 767 N 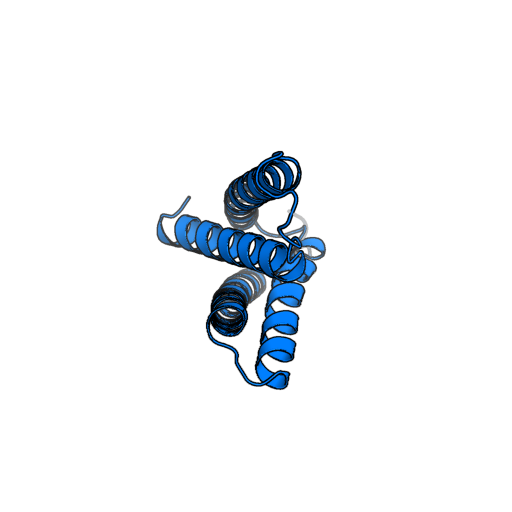N . VAL A 1 98 ? 13.411 6.179 -19.090 1.00 63.97 98 VAL A N 1
ATOM 768 C CA . VAL A 1 98 ? 11.963 6.368 -19.200 1.00 63.97 98 VAL A CA 1
ATOM 769 C C . VAL A 1 98 ? 11.345 5.930 -17.879 1.00 63.97 98 VAL A C 1
ATOM 771 O O . VAL A 1 98 ? 11.366 4.748 -17.545 1.00 63.97 98 VAL A O 1
ATOM 774 N N . ASP A 1 99 ? 10.833 6.896 -17.122 1.00 65.88 99 ASP A N 1
ATOM 775 C CA . ASP A 1 99 ? 10.259 6.658 -15.803 1.00 65.88 99 ASP A CA 1
ATOM 776 C C . ASP A 1 99 ? 8.994 5.790 -15.920 1.00 65.88 99 ASP A C 1
ATOM 778 O O . ASP A 1 99 ? 7.966 6.225 -16.454 1.00 65.88 99 ASP A O 1
ATOM 782 N N . ASP A 1 100 ? 9.055 4.545 -15.439 1.00 80.88 100 ASP A N 1
ATOM 783 C CA . ASP A 1 100 ? 7.883 3.672 -15.381 1.00 80.88 100 ASP A CA 1
ATOM 784 C C . ASP A 1 100 ? 6.998 4.106 -14.208 1.00 80.88 100 ASP A C 1
ATOM 786 O O . ASP A 1 100 ? 7.105 3.636 -13.072 1.00 80.88 100 ASP A O 1
ATOM 790 N N . THR A 1 101 ? 6.092 5.035 -14.507 1.00 81.31 101 THR A N 1
ATOM 791 C CA . THR A 1 101 ? 5.131 5.570 -13.536 1.00 81.31 101 THR A CA 1
ATOM 792 C C . THR A 1 101 ? 4.287 4.460 -12.904 1.00 81.31 101 THR A C 1
ATOM 794 O O . THR A 1 101 ? 3.908 4.557 -11.735 1.00 81.31 101 THR A O 1
ATOM 797 N N . VAL A 1 102 ? 4.003 3.382 -13.645 1.00 85.19 102 VAL A N 1
ATOM 798 C CA . VAL A 1 102 ? 3.231 2.250 -13.125 1.00 85.19 102 VAL A CA 1
ATOM 799 C C . VAL A 1 102 ? 4.050 1.516 -12.073 1.00 85.19 102 VAL A C 1
ATOM 801 O O . VAL A 1 102 ? 3.530 1.246 -10.991 1.00 85.19 102 VAL A O 1
ATOM 804 N N . PHE A 1 103 ? 5.332 1.258 -12.332 1.00 87.31 103 PHE A N 1
ATOM 805 C CA . PHE A 1 103 ? 6.229 0.663 -11.341 1.00 87.31 103 PHE A CA 1
ATOM 806 C C . PHE A 1 103 ? 6.307 1.506 -10.059 1.00 87.31 103 PHE A C 1
ATOM 808 O O . PHE A 1 103 ? 6.175 0.966 -8.958 1.00 87.31 103 PHE A O 1
ATOM 815 N N . GLY A 1 104 ? 6.428 2.831 -10.189 1.00 88.38 104 GLY A N 1
ATOM 816 C CA . GLY A 1 104 ? 6.431 3.751 -9.049 1.00 88.38 104 GLY A CA 1
ATOM 817 C C . GLY A 1 104 ? 5.170 3.647 -8.188 1.00 88.38 104 GLY A C 1
ATOM 818 O O . GLY A 1 104 ? 5.250 3.513 -6.965 1.00 88.38 104 GLY A O 1
ATOM 819 N N . LEU A 1 105 ? 3.991 3.623 -8.817 1.00 90.75 105 LEU A N 1
ATOM 820 C CA . LEU A 1 105 ? 2.713 3.451 -8.115 1.00 90.75 105 LEU A CA 1
ATOM 821 C C . LEU A 1 105 ? 2.622 2.102 -7.389 1.00 90.75 105 LEU A C 1
ATOM 823 O O . LEU A 1 105 ? 2.139 2.042 -6.256 1.00 90.75 105 LEU A O 1
ATOM 827 N N . VAL A 1 106 ? 3.118 1.029 -8.009 1.00 93.00 106 VAL A N 1
ATOM 828 C CA . VAL A 1 106 ? 3.167 -0.303 -7.389 1.00 93.00 106 VAL A CA 1
ATOM 829 C C . VAL A 1 106 ? 4.097 -0.306 -6.175 1.00 93.00 106 VAL A C 1
ATOM 831 O O . VAL A 1 106 ? 3.719 -0.821 -5.122 1.00 93.00 106 VAL A O 1
ATOM 834 N N . ALA A 1 107 ? 5.270 0.323 -6.272 1.00 92.94 107 ALA A N 1
ATOM 835 C CA . ALA A 1 107 ? 6.208 0.440 -5.157 1.00 92.94 107 ALA A CA 1
ATOM 836 C C . ALA A 1 107 ? 5.608 1.218 -3.970 1.00 92.94 107 ALA A C 1
ATOM 838 O O . ALA A 1 107 ? 5.737 0.798 -2.814 1.00 92.94 107 ALA A O 1
ATOM 839 N N . ILE A 1 108 ? 4.892 2.314 -4.243 1.00 95.50 108 ILE A N 1
ATOM 840 C CA . ILE A 1 108 ? 4.176 3.098 -3.223 1.00 95.50 108 ILE A CA 1
ATOM 841 C C . ILE A 1 108 ? 3.081 2.248 -2.564 1.00 95.50 108 ILE A C 1
ATOM 843 O O . ILE A 1 108 ? 2.983 2.207 -1.335 1.00 95.50 108 ILE A O 1
ATOM 847 N N . ALA A 1 109 ? 2.284 1.528 -3.359 1.00 95.31 109 ALA A N 1
ATOM 848 C CA . ALA A 1 109 ? 1.216 0.672 -2.852 1.00 95.31 109 ALA A CA 1
ATOM 849 C C . ALA A 1 109 ? 1.753 -0.470 -1.973 1.00 95.31 109 ALA A C 1
ATOM 851 O O . ALA A 1 109 ? 1.211 -0.715 -0.894 1.00 95.31 109 ALA A O 1
ATOM 852 N N . VAL A 1 110 ? 2.832 -1.142 -2.386 1.00 96.25 110 VAL A N 1
ATOM 853 C CA . VAL A 1 110 ? 3.492 -2.181 -1.577 1.00 96.25 110 VAL A CA 1
ATOM 854 C C . VAL A 1 110 ? 4.019 -1.599 -0.272 1.00 96.25 110 VAL A C 1
ATOM 856 O O . VAL A 1 110 ? 3.795 -2.175 0.791 1.00 96.25 110 VAL A O 1
ATOM 859 N N . THR A 1 111 ? 4.663 -0.432 -0.330 1.00 96.94 111 THR A N 1
ATOM 860 C CA . THR A 1 111 ? 5.171 0.257 0.862 1.00 96.94 111 THR A CA 1
ATOM 861 C C . THR A 1 111 ? 4.048 0.537 1.850 1.00 96.94 111 THR A C 1
ATOM 863 O O . THR A 1 111 ? 4.191 0.234 3.034 1.00 96.94 111 THR A O 1
ATOM 866 N N . PHE A 1 112 ? 2.917 1.066 1.375 1.00 97.19 112 PHE A N 1
ATOM 867 C CA . PHE A 1 112 ? 1.755 1.319 2.219 1.00 97.19 112 PHE A CA 1
ATOM 868 C C . PHE A 1 112 ? 1.293 0.038 2.927 1.00 97.19 112 PHE A C 1
ATOM 870 O O . PHE A 1 112 ? 1.196 0.008 4.153 1.00 97.19 112 PHE A O 1
ATOM 877 N N . H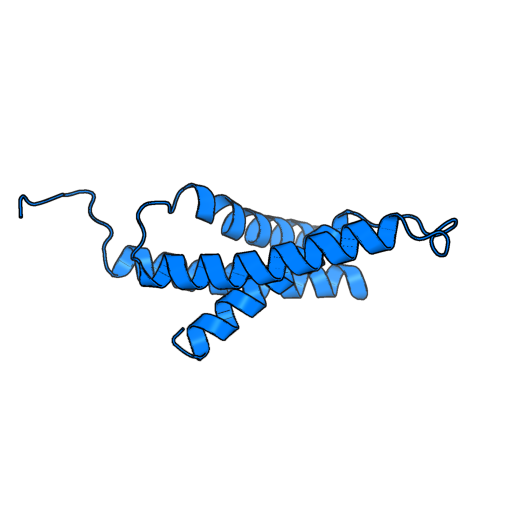IS A 1 113 ? 1.053 -1.042 2.178 1.00 97.00 113 HIS A N 1
ATOM 878 C CA . HIS A 1 113 ? 0.535 -2.286 2.750 1.00 97.00 113 HIS A CA 1
ATOM 879 C C . HIS A 1 113 ? 1.542 -2.970 3.689 1.00 97.00 113 HIS A C 1
ATOM 881 O O . HIS A 1 113 ? 1.139 -3.525 4.716 1.00 97.00 113 HIS A O 1
ATOM 887 N N . LEU A 1 114 ? 2.844 -2.906 3.389 1.00 96.69 114 LEU A N 1
ATOM 888 C CA . LEU A 1 114 ? 3.899 -3.412 4.271 1.00 96.69 114 LEU A CA 1
ATOM 889 C C . LEU A 1 114 ? 3.977 -2.607 5.567 1.00 96.69 114 LEU A C 1
ATOM 891 O O . LEU A 1 114 ? 3.988 -3.199 6.644 1.00 96.69 114 LEU A O 1
ATOM 895 N N . ALA A 1 115 ? 3.985 -1.276 5.481 1.00 95.38 115 ALA A N 1
ATOM 896 C CA . ALA A 1 115 ? 4.027 -0.404 6.649 1.00 95.38 115 ALA A CA 1
ATOM 897 C C . ALA A 1 115 ? 2.776 -0.574 7.524 1.00 95.38 115 ALA A C 1
ATO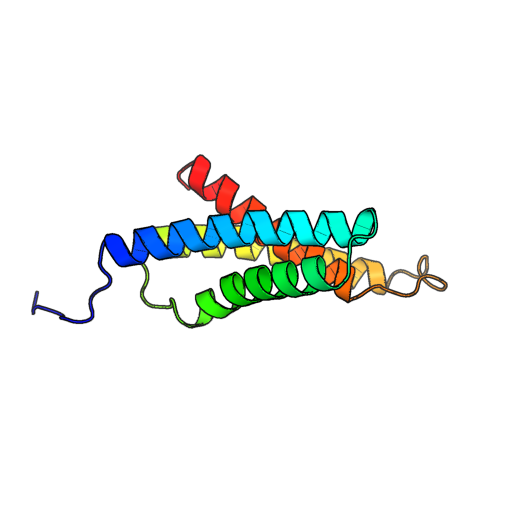M 899 O O . ALA A 1 115 ? 2.894 -0.675 8.745 1.00 95.38 115 ALA A O 1
ATOM 900 N N . PHE A 1 116 ? 1.596 -0.692 6.908 1.00 94.88 116 PHE A N 1
ATOM 901 C CA . PHE A 1 116 ? 0.342 -0.985 7.603 1.00 94.88 116 PHE A CA 1
ATOM 902 C C . PHE A 1 116 ? 0.417 -2.320 8.352 1.00 94.88 116 PHE A C 1
ATOM 904 O O . PHE A 1 116 ? 0.107 -2.410 9.540 1.00 94.88 116 PHE A O 1
ATOM 911 N N . THR A 1 117 ? 0.867 -3.369 7.662 1.00 94.50 117 THR A N 1
ATOM 912 C CA . THR A 1 117 ? 0.973 -4.718 8.228 1.00 94.50 117 THR A CA 1
ATOM 913 C C . THR A 1 117 ? 1.995 -4.767 9.355 1.00 94.50 117 THR A C 1
ATOM 915 O O . THR A 1 117 ? 1.734 -5.355 10.402 1.00 94.50 117 THR A O 1
ATOM 918 N N . TRP A 1 118 ? 3.136 -4.105 9.181 1.00 94.75 118 TRP A N 1
ATOM 919 C CA . TRP A 1 118 ? 4.164 -3.994 10.207 1.00 94.75 118 TRP A CA 1
ATOM 920 C C . TRP A 1 118 ? 3.646 -3.279 11.457 1.00 94.75 118 TRP A C 1
ATOM 922 O O . TRP A 1 118 ? 3.823 -3.787 12.565 1.00 94.75 118 TRP A O 1
ATOM 932 N N . ALA A 1 119 ? 2.961 -2.144 11.285 1.00 92.12 119 ALA A N 1
ATOM 933 C CA . ALA A 1 119 ? 2.389 -1.386 12.394 1.00 92.12 119 ALA A CA 1
ATOM 934 C C . ALA A 1 119 ? 1.366 -2.228 13.167 1.00 92.12 119 ALA A C 1
ATOM 936 O O . ALA A 1 119 ? 1.423 -2.313 14.394 1.00 92.12 119 ALA A O 1
ATOM 937 N N . ARG A 1 120 ? 0.515 -2.957 12.437 1.00 91.00 120 ARG A N 1
ATOM 938 C CA . ARG A 1 120 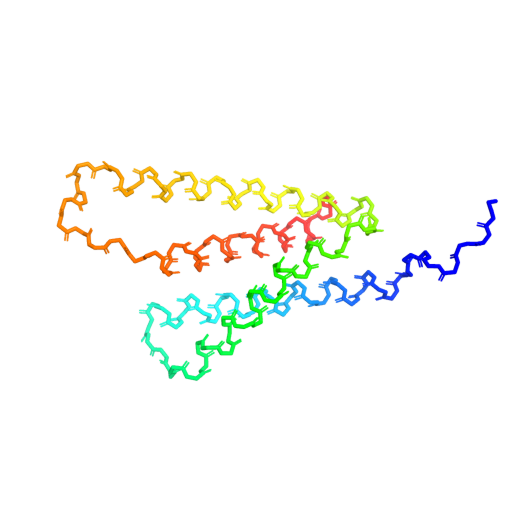? -0.467 -3.874 13.016 1.00 91.00 120 ARG A CA 1
ATOM 939 C C . ARG A 1 120 ? 0.186 -5.004 13.808 1.00 91.00 120 ARG A C 1
ATOM 941 O O . ARG A 1 120 ? -0.253 -5.296 14.915 1.00 91.00 120 ARG A O 1
ATOM 948 N N . LEU A 1 121 ? 1.216 -5.652 13.258 1.00 91.94 121 LEU A N 1
ATOM 949 C CA . LEU A 1 121 ? 1.914 -6.758 13.926 1.00 91.94 121 LEU A CA 1
ATOM 950 C C . LEU A 1 121 ? 2.648 -6.309 15.194 1.00 91.94 121 LEU A C 1
ATOM 952 O O . LEU A 1 121 ? 2.835 -7.113 16.104 1.00 91.94 121 LEU A O 1
ATOM 956 N N . ARG A 1 122 ? 3.058 -5.039 15.261 1.00 89.12 122 ARG A N 1
ATOM 957 C CA . ARG A 1 122 ? 3.729 -4.458 16.429 1.00 89.12 122 ARG A CA 1
ATOM 958 C C . ARG A 1 122 ? 2.795 -3.770 17.425 1.00 89.12 122 ARG A C 1
ATOM 960 O O . ARG A 1 122 ? 3.269 -3.368 18.481 1.00 89.12 122 ARG A O 1
ATOM 967 N N . GLY A 1 123 ? 1.502 -3.672 17.120 1.00 77.56 123 GLY A N 1
ATOM 968 C CA . GLY A 1 123 ? 0.517 -3.057 18.009 1.00 77.56 123 GLY A CA 1
ATOM 969 C C . GLY A 1 123 ? 0.688 -1.543 18.180 1.00 77.56 123 GLY A C 1
ATOM 970 O O . GLY A 1 123 ? 0.406 -1.045 19.266 1.00 77.56 123 GLY A O 1
ATOM 971 N N . TYR A 1 124 ? 1.174 -0.845 17.145 1.00 59.50 124 TYR A N 1
ATOM 972 C CA . TYR A 1 124 ? 1.178 0.627 17.090 1.00 59.50 124 TYR A CA 1
ATOM 973 C C . TYR A 1 124 ? -0.230 1.210 16.954 1.00 59.50 124 TYR A C 1
ATOM 975 O O . TYR A 1 124 ? -1.096 0.509 16.386 1.00 59.50 124 TYR A O 1
#

Sequence (124 aa):
MPYNPNAITVDDRGFTMKMMWVGLGSSLLLLTGKIYGFYDHIEALAGGFTAGSLIGLAFIGRQDEYFQSLVYFAARWALSITGLWLFASILSFTRDYVDDTVFGLVAIAVTFHLAFTWARLRGY

Radius of gyration: 16.85 Å; chains: 1; bounding box: 50×28×46 Å

Foldseek 3Di:
DPDDPPQDDPVNVVVLVVLLVLLLVLLVQLLCCVVPPDDPVSNVVSVVSNVCNVVVVVVVVRDDPQLVVLQVQLVVQLVVLVVVLVVVVPDPVCVVPDRPVVSSVSVSSNSSSVSSVVCVVVSD

Organism: NCBI:txid2782568